Protein AF-A0A8J5XRZ4-F1 (afdb_monomer_lite)

InterPro domains:
  IPR000477 Reverse transcriptase domain [PF00078] (3-51)
  IPR043128 Reverse transcriptase/Diguanylate cyclase domain [G3DSA:3.30.70.270] (1-54)
  IPR043502 DNA/RNA polymerase superfamily [SSF56672] (2-52)
  IPR053134 RNA-directed DNA polymerase homolog [PTHR24559] (2-52)

pLDDT: mean 89.61, std 8.7, range [50.41, 97.81]

Foldseek 3Di:
DDPQVVVVVVCCVLCVVPPPPFWDDDRPDIHGDDPDPVRVVVRVVVVVCSVVPD

Organism: NCBI:txid47600

Secondary structure (DSSP, 8-state):
--HHHHHHHHHHHHHTTTBTTTEEEETTEEEE--SSHHHHHHHHHHHHHHHTT-

Sequence (54 aa):
MNALVAFMDLMNRMFLPYLDQFVVVFIDDILIYSRSEAEHDKHLRTILQVLHGK

Structure (mmCIF, N/CA/C/O backbone):
data_AF-A0A8J5XRZ4-F1
#
_entry.id   AF-A0A8J5XRZ4-F1
#
loop_
_atom_site.group_PDB
_atom_site.id
_atom_site.type_symbol
_atom_site.label_atom_id
_atom_site.label_alt_id
_atom_site.label_comp_id
_atom_site.label_asym_id
_atom_site.label_entity_id
_atom_site.label_seq_id
_atom_site.pdbx_PDB_ins_code
_atom_site.Cartn_x
_atom_site.Cartn_y
_atom_site.Cartn_z
_atom_site.occupancy
_atom_site.B_iso_or_equiv
_atom_site.auth_seq_id
_atom_site.auth_comp_id
_atom_site.auth_asym_id
_atom_site.auth_atom_id
_atom_site.pdbx_PDB_model_num
ATOM 1 N N . MET A 1 1 ? 17.596 0.141 -20.190 1.00 56.53 1 MET A N 1
ATOM 2 C CA . MET A 1 1 ? 16.632 0.406 -19.103 1.00 56.53 1 MET A CA 1
ATOM 3 C C . MET A 1 1 ? 16.718 -0.762 -18.139 1.00 56.53 1 MET A C 1
ATOM 5 O O . MET A 1 1 ? 16.655 -1.893 -18.602 1.00 56.53 1 MET A O 1
ATOM 9 N N . ASN A 1 2 ? 16.939 -0.516 -16.850 1.00 83.50 2 ASN A N 1
ATOM 10 C CA . ASN A 1 2 ? 17.025 -1.595 -15.865 1.00 83.50 2 ASN A CA 1
ATOM 11 C C . ASN A 1 2 ? 15.606 -2.036 -15.491 1.00 83.50 2 ASN A C 1
ATOM 13 O O . ASN A 1 2 ? 14.766 -1.178 -15.222 1.00 83.50 2 ASN A O 1
ATOM 17 N N . ALA A 1 3 ? 15.341 -3.345 -15.460 1.00 86.06 3 ALA A N 1
ATOM 18 C CA . ALA A 1 3 ? 14.014 -3.884 -15.149 1.00 86.06 3 ALA A CA 1
ATOM 19 C C . ALA A 1 3 ? 13.492 -3.389 -13.787 1.00 86.06 3 ALA A C 1
ATOM 21 O O . ALA A 1 3 ? 12.356 -2.939 -13.695 1.00 86.06 3 ALA A O 1
ATOM 22 N N . LEU A 1 4 ? 14.364 -3.346 -12.774 1.00 84.69 4 LEU A N 1
ATOM 23 C CA . LEU A 1 4 ? 14.059 -2.813 -11.441 1.00 84.69 4 LEU A CA 1
ATOM 24 C C . LEU A 1 4 ? 13.662 -1.332 -11.460 1.00 84.69 4 LEU A C 1
ATOM 26 O O . LEU A 1 4 ? 12.757 -0.927 -10.746 1.00 84.69 4 LEU A O 1
ATOM 30 N N . VAL A 1 5 ? 14.310 -0.513 -12.294 1.00 86.50 5 VAL A N 1
ATOM 31 C CA . VAL A 1 5 ? 13.994 0.924 -12.388 1.00 86.50 5 VAL A CA 1
ATOM 32 C C . VAL A 1 5 ? 12.617 1.131 -13.014 1.00 86.50 5 VAL A C 1
ATOM 34 O O . VAL A 1 5 ? 11.850 1.962 -12.541 1.00 86.50 5 VAL A O 1
ATOM 37 N N . ALA A 1 6 ? 12.284 0.347 -14.042 1.00 88.06 6 ALA A N 1
ATOM 38 C CA . ALA A 1 6 ? 10.961 0.388 -14.655 1.00 88.06 6 ALA A CA 1
ATOM 39 C C . ALA A 1 6 ? 9.869 -0.142 -13.716 1.00 88.06 6 ALA A C 1
ATOM 41 O O . ALA A 1 6 ? 8.779 0.420 -13.671 1.00 88.06 6 ALA A O 1
ATOM 42 N N . PHE A 1 7 ? 10.174 -1.185 -12.940 1.00 86.06 7 PHE A N 1
ATOM 43 C CA . PHE A 1 7 ? 9.261 -1.724 -11.939 1.00 86.06 7 PHE A CA 1
ATOM 44 C C . PHE A 1 7 ? 8.991 -0.710 -10.823 1.00 86.06 7 PHE A C 1
ATOM 46 O O . PHE A 1 7 ? 7.836 -0.412 -10.539 1.00 86.06 7 PHE A O 1
ATOM 53 N N . MET A 1 8 ? 10.037 -0.096 -10.263 1.00 88.69 8 MET A N 1
ATOM 54 C CA . MET A 1 8 ? 9.885 0.934 -9.232 1.00 88.69 8 MET A CA 1
ATOM 55 C C . MET A 1 8 ? 9.085 2.149 -9.727 1.00 88.69 8 MET A C 1
ATOM 57 O O . MET A 1 8 ? 8.220 2.632 -9.002 1.00 88.69 8 MET A O 1
ATOM 61 N N . ASP A 1 9 ? 9.319 2.633 -10.953 1.00 88.94 9 ASP A N 1
ATOM 62 C CA . ASP A 1 9 ? 8.538 3.745 -11.527 1.00 88.94 9 ASP A CA 1
ATOM 63 C C . ASP A 1 9 ? 7.059 3.369 -11.726 1.00 88.94 9 ASP A C 1
ATOM 65 O O . ASP A 1 9 ? 6.168 4.147 -11.382 1.00 88.94 9 ASP A O 1
ATOM 69 N N . LEU A 1 10 ? 6.777 2.156 -12.212 1.00 89.75 10 LEU A N 1
ATOM 70 C CA . LEU A 1 10 ? 5.408 1.658 -12.359 1.00 89.75 10 LEU A CA 1
ATOM 71 C C . LEU A 1 10 ? 4.690 1.573 -11.007 1.00 89.75 10 LEU A C 1
ATOM 73 O O . LEU A 1 10 ? 3.580 2.085 -10.861 1.00 89.75 10 LEU A O 1
ATOM 77 N N . MET A 1 11 ? 5.339 0.964 -10.016 1.00 89.50 11 MET A N 1
ATOM 78 C CA . MET A 1 11 ? 4.783 0.782 -8.678 1.00 89.50 11 MET A CA 1
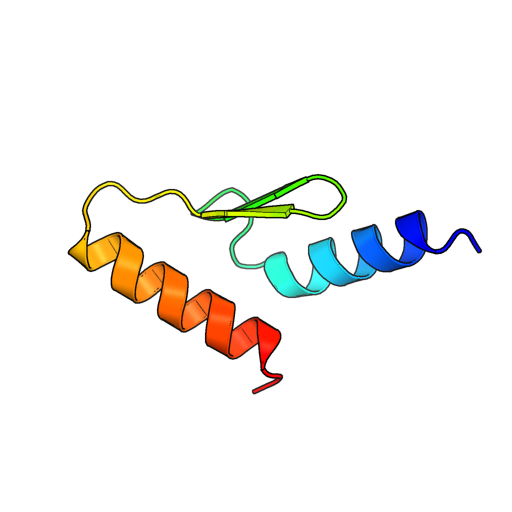ATOM 79 C C . MET A 1 11 ? 4.537 2.127 -7.993 1.00 89.50 11 MET A C 1
ATOM 81 O O . MET A 1 11 ? 3.457 2.348 -7.449 1.00 89.50 11 MET A O 1
ATOM 85 N N . ASN A 1 12 ? 5.481 3.066 -8.099 1.00 87.75 12 ASN A N 1
ATOM 86 C CA . ASN A 1 12 ? 5.300 4.415 -7.571 1.00 87.75 12 ASN A CA 1
ATOM 87 C C . ASN A 1 12 ? 4.089 5.113 -8.192 1.00 87.75 12 ASN A C 1
ATOM 89 O O . ASN A 1 12 ? 3.342 5.762 -7.471 1.00 87.75 12 ASN A O 1
ATOM 93 N N . ARG A 1 13 ? 3.845 4.963 -9.499 1.00 89.81 13 ARG A N 1
ATOM 94 C CA . ARG A 1 13 ? 2.678 5.571 -10.163 1.00 89.81 13 ARG A CA 1
ATOM 95 C C . ARG A 1 13 ? 1.361 4.902 -9.778 1.00 89.81 13 ARG A C 1
ATOM 97 O O . ARG A 1 13 ? 0.388 5.608 -9.529 1.00 89.81 13 ARG A O 1
ATOM 104 N N . MET A 1 14 ? 1.321 3.569 -9.728 1.00 90.62 14 MET A N 1
ATOM 105 C CA . MET A 1 14 ? 0.112 2.816 -9.367 1.00 90.62 14 MET A CA 1
ATOM 106 C C . MET A 1 14 ? -0.301 3.059 -7.914 1.00 90.62 14 MET A C 1
ATOM 108 O O . MET A 1 14 ? -1.489 3.189 -7.624 1.00 90.62 14 MET A O 1
ATOM 112 N N . PHE A 1 15 ? 0.675 3.149 -7.007 1.00 91.31 15 PHE A N 1
ATOM 113 C CA . PHE A 1 15 ? 0.427 3.297 -5.576 1.00 91.31 15 PHE A CA 1
ATOM 114 C C . PHE A 1 15 ? 0.498 4.734 -5.069 1.00 91.31 15 PHE A C 1
ATOM 116 O O . PHE A 1 15 ? 0.169 4.951 -3.907 1.00 91.31 15 PHE A O 1
ATOM 123 N N . LEU A 1 16 ? 0.837 5.716 -5.915 1.00 91.12 16 LEU A N 1
ATOM 124 C CA . LEU A 1 16 ? 0.927 7.135 -5.545 1.00 91.12 16 LEU A CA 1
ATOM 125 C C . LEU A 1 16 ? -0.247 7.638 -4.684 1.00 91.12 16 LEU A C 1
ATOM 127 O O . LEU A 1 16 ? 0.016 8.343 -3.713 1.00 91.12 16 LEU A O 1
ATOM 131 N N . PRO A 1 17 ? -1.520 7.276 -4.961 1.00 91.94 17 PRO A N 1
ATOM 132 C CA . PRO A 1 17 ? -2.645 7.742 -4.148 1.00 91.94 17 PRO A CA 1
ATOM 133 C C . PRO A 1 17 ? -2.679 7.178 -2.719 1.00 91.94 17 PRO A C 1
ATOM 135 O O . PRO A 1 17 ? -3.425 7.690 -1.889 1.00 91.94 17 PRO A O 1
ATOM 138 N N . TYR A 1 18 ? -1.920 6.115 -2.449 1.00 92.56 18 TYR A N 1
ATOM 139 C CA . TYR A 1 18 ? -1.951 5.324 -1.215 1.00 92.56 18 TYR A CA 1
ATOM 140 C C . TYR A 1 18 ? -0.614 5.334 -0.457 1.00 92.56 18 TYR A C 1
ATOM 142 O O . TYR A 1 18 ? -0.573 4.954 0.721 1.00 92.56 18 TYR A O 1
ATOM 150 N N . LEU A 1 19 ? 0.465 5.770 -1.121 1.00 89.44 19 LEU A N 1
ATOM 151 C CA . LEU A 1 19 ? 1.768 6.011 -0.506 1.00 89.44 19 LEU A CA 1
ATOM 152 C C . LEU A 1 19 ? 1.626 7.002 0.656 1.00 89.44 19 LEU A C 1
ATOM 154 O O . LEU A 1 19 ? 0.844 7.951 0.589 1.00 89.44 19 LEU A O 1
ATOM 158 N N . ASP A 1 20 ? 2.341 6.724 1.746 1.00 85.00 20 ASP A N 1
ATOM 159 C CA . ASP A 1 20 ? 2.330 7.479 3.010 1.00 85.00 20 ASP A CA 1
ATOM 160 C C . ASP A 1 20 ? 0.966 7.557 3.737 1.00 85.00 20 ASP A C 1
ATOM 162 O O . ASP A 1 20 ? 0.867 8.153 4.813 1.00 85.00 20 ASP A O 1
ATOM 166 N N . GLN A 1 21 ? -0.088 6.914 3.211 1.00 90.69 21 GLN A N 1
ATOM 167 C CA . GLN A 1 21 ? -1.390 6.785 3.884 1.00 90.69 21 GLN A CA 1
ATOM 168 C C . GLN A 1 21 ? -1.567 5.439 4.579 1.00 90.69 21 GLN A C 1
ATOM 170 O O . GLN A 1 21 ? -1.892 5.401 5.767 1.00 90.69 21 GLN A O 1
ATOM 175 N N . PHE A 1 22 ? -1.366 4.349 3.835 1.00 94.06 22 PHE A N 1
ATOM 176 C CA . PHE A 1 22 ? -1.435 2.973 4.341 1.00 94.06 22 PHE A CA 1
ATOM 177 C C . PHE A 1 22 ? -0.565 1.984 3.549 1.00 94.06 22 PHE A C 1
ATOM 179 O O . PHE A 1 22 ? -0.606 0.786 3.831 1.00 94.06 22 PHE A O 1
ATOM 186 N N . VAL A 1 23 ? 0.226 2.463 2.579 1.00 94.25 23 VAL A N 1
ATOM 187 C CA . VAL A 1 23 ? 1.089 1.643 1.717 1.00 94.25 23 VAL A CA 1
ATOM 188 C C . VAL A 1 23 ? 2.527 2.138 1.759 1.00 94.25 23 VAL A C 1
ATOM 190 O O . VAL A 1 23 ? 2.778 3.340 1.688 1.00 94.25 23 VAL A O 1
ATOM 193 N N . VAL A 1 24 ? 3.468 1.196 1.789 1.00 92.69 24 VAL A N 1
ATOM 194 C CA . VAL A 1 24 ? 4.886 1.438 1.511 1.00 92.69 24 VAL A CA 1
ATOM 195 C C . VAL A 1 24 ? 5.366 0.414 0.486 1.00 92.69 24 VAL A C 1
ATOM 197 O O . VAL A 1 24 ? 5.107 -0.776 0.639 1.00 92.69 24 VAL A O 1
ATOM 200 N N . VAL A 1 25 ? 6.054 0.861 -0.563 1.00 89.75 25 VAL A N 1
ATOM 201 C CA . VAL A 1 25 ? 6.614 -0.018 -1.601 1.00 89.75 25 VAL A CA 1
ATOM 202 C C . VAL A 1 25 ? 8.126 -0.105 -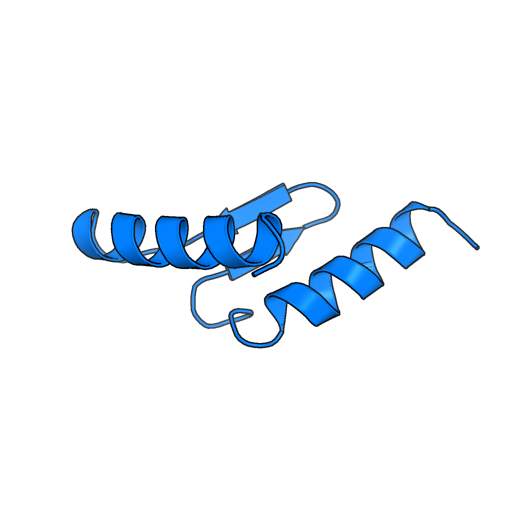1.417 1.00 89.75 25 VAL A C 1
ATOM 204 O O . VAL A 1 25 ? 8.801 0.923 -1.379 1.00 89.75 25 VAL A O 1
ATOM 207 N N . PHE A 1 26 ? 8.664 -1.321 -1.336 1.00 84.69 26 PHE A N 1
ATOM 208 C CA . PHE A 1 26 ? 10.100 -1.573 -1.232 1.00 84.69 26 PHE A CA 1
ATOM 209 C C . PHE A 1 26 ? 10.534 -2.634 -2.230 1.00 84.69 26 PHE A C 1
ATOM 211 O O . PHE A 1 26 ? 10.250 -3.806 -2.028 1.00 84.69 26 PHE A O 1
ATOM 218 N N . ILE A 1 27 ? 11.296 -2.223 -3.246 1.00 84.12 27 ILE A N 1
ATOM 219 C CA . ILE A 1 27 ? 11.870 -3.093 -4.284 1.00 84.12 27 ILE A CA 1
ATOM 220 C C . ILE A 1 27 ? 10.803 -4.004 -4.910 1.00 84.12 27 ILE A C 1
ATOM 222 O O . ILE A 1 27 ? 10.159 -3.577 -5.863 1.00 84.12 27 ILE A O 1
ATOM 226 N N . ASP A 1 28 ? 10.609 -5.204 -4.364 1.00 83.50 28 ASP A N 1
ATOM 227 C CA . ASP A 1 28 ? 9.697 -6.234 -4.861 1.00 83.50 28 ASP A CA 1
ATOM 228 C C . ASP A 1 28 ? 8.434 -6.408 -3.987 1.00 83.50 28 ASP A C 1
ATOM 230 O O . ASP A 1 28 ? 7.476 -7.047 -4.419 1.00 83.50 28 ASP A O 1
ATOM 234 N N . ASP A 1 29 ? 8.391 -5.810 -2.791 1.00 87.00 29 ASP A N 1
ATOM 235 C CA . ASP A 1 29 ? 7.327 -5.995 -1.802 1.00 87.00 29 ASP A CA 1
ATOM 236 C C . ASP A 1 29 ? 6.457 -4.741 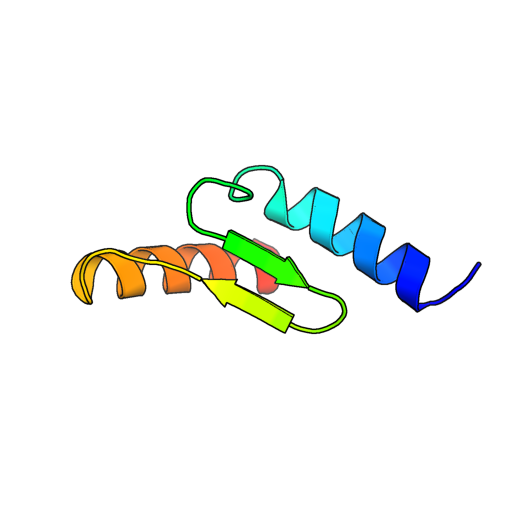-1.609 1.00 87.00 29 ASP A C 1
ATOM 238 O O . ASP A 1 29 ? 6.921 -3.596 -1.654 1.00 87.00 29 ASP A O 1
ATOM 242 N N . ILE A 1 30 ? 5.172 -4.970 -1.321 1.00 90.62 30 ILE A N 1
ATOM 243 C CA . ILE A 1 30 ? 4.216 -3.943 -0.892 1.00 90.62 30 ILE A CA 1
ATOM 244 C C . ILE A 1 30 ? 3.851 -4.216 0.567 1.00 90.62 30 ILE A C 1
ATOM 246 O O . ILE A 1 30 ? 3.245 -5.237 0.888 1.00 90.62 30 ILE A O 1
ATOM 250 N N . LEU A 1 31 ? 4.168 -3.275 1.448 1.00 93.50 31 LEU A N 1
ATOM 251 C CA . LEU A 1 31 ? 3.738 -3.291 2.838 1.00 93.50 31 LEU A CA 1
ATOM 252 C C . LEU A 1 31 ? 2.444 -2.490 2.993 1.00 93.50 31 LEU A C 1
ATOM 254 O O . LEU A 1 31 ? 2.362 -1.345 2.554 1.00 93.50 31 LEU A O 1
ATOM 258 N N . ILE A 1 32 ? 1.453 -3.072 3.669 1.00 95.12 32 ILE A N 1
ATOM 259 C CA . ILE A 1 32 ? 0.174 -2.422 3.972 1.00 95.12 32 ILE A CA 1
ATOM 260 C C . ILE A 1 32 ? 0.029 -2.322 5.488 1.00 95.12 32 ILE A C 1
ATOM 262 O O . ILE A 1 32 ? -0.007 -3.344 6.172 1.00 95.12 32 ILE A O 1
ATOM 266 N N . TYR A 1 33 ? -0.080 -1.106 6.023 1.00 94.31 33 TYR A N 1
ATOM 267 C CA . TYR A 1 33 ? -0.256 -0.876 7.459 1.00 94.31 33 TYR A CA 1
ATOM 268 C C . TYR A 1 33 ? -1.689 -0.472 7.790 1.00 94.31 33 TYR A C 1
ATOM 270 O O . TYR A 1 33 ? -2.407 0.122 6.989 1.00 94.31 33 TYR A O 1
ATOM 278 N N . SER A 1 34 ? -2.175 -0.864 8.964 1.00 96.75 34 SER A N 1
ATOM 279 C CA . SER A 1 34 ? -3.557 -0.621 9.400 1.00 96.75 34 SER A CA 1
ATOM 280 C C . SER A 1 34 ? -3.629 -0.635 10.923 1.00 96.75 34 SER A C 1
ATOM 282 O O . SER A 1 34 ? -2.836 -1.324 11.561 1.00 96.75 34 SER A O 1
ATOM 284 N N . ARG A 1 35 ? -4.561 0.115 11.524 1.00 96.12 35 ARG A N 1
ATOM 285 C CA . ARG A 1 35 ? -4.704 0.172 12.993 1.00 96.12 35 ARG A CA 1
ATOM 286 C C . ARG A 1 35 ? -5.604 -0.928 13.545 1.00 96.12 35 ARG A C 1
ATOM 288 O O . ARG A 1 35 ? -5.582 -1.193 14.742 1.00 96.12 35 ARG A O 1
ATOM 295 N N . SER A 1 36 ? -6.418 -1.540 12.690 1.00 97.81 36 SER A N 1
ATOM 296 C CA . SER A 1 36 ? -7.315 -2.640 13.041 1.00 97.81 36 SER A CA 1
ATOM 297 C C . SER A 1 36 ? -7.445 -3.622 11.883 1.00 97.81 36 SER A C 1
ATOM 299 O O . SER A 1 36 ? -7.208 -3.262 10.731 1.00 97.81 36 SER A O 1
ATOM 301 N N . GLU A 1 37 ? -7.880 -4.842 12.182 1.00 97.38 37 GLU A N 1
ATOM 302 C CA . GLU A 1 37 ? -8.131 -5.885 11.183 1.00 97.38 37 GLU A CA 1
ATOM 303 C C . GLU A 1 37 ? -9.218 -5.469 10.177 1.00 97.38 37 GLU A C 1
ATOM 305 O O . GLU A 1 37 ? -9.030 -5.586 8.972 1.00 97.38 37 GLU A O 1
ATOM 310 N N . ALA A 1 38 ? -10.307 -4.848 10.644 1.00 97.44 38 ALA A N 1
ATOM 311 C CA . ALA A 1 38 ? -11.382 -4.368 9.770 1.00 97.44 38 ALA A CA 1
ATOM 312 C C . ALA A 1 38 ? -10.940 -3.236 8.819 1.00 97.44 38 ALA A C 1
ATOM 314 O O . ALA A 1 38 ? -11.481 -3.081 7.722 1.00 97.44 38 ALA A O 1
ATOM 315 N N . GLU A 1 39 ? -9.985 -2.406 9.243 1.00 97.50 39 GLU A N 1
ATOM 316 C CA . GLU A 1 39 ? -9.338 -1.415 8.379 1.00 97.50 39 GLU A CA 1
ATOM 317 C C . GLU A 1 39 ? -8.379 -2.098 7.395 1.00 97.50 39 GLU A C 1
ATOM 319 O O . GLU A 1 39 ? -8.378 -1.764 6.210 1.00 97.50 39 GLU A O 1
ATOM 324 N N . HIS A 1 40 ? -7.643 -3.109 7.860 1.00 96.88 40 HIS A N 1
ATOM 325 C CA . HIS A 1 40 ? -6.738 -3.896 7.031 1.00 96.88 40 HIS A CA 1
ATOM 326 C C . HIS A 1 40 ? -7.464 -4.604 5.888 1.00 96.88 40 HIS A C 1
ATOM 328 O O . HIS A 1 40 ? -7.031 -4.507 4.743 1.00 96.88 40 HIS A O 1
ATOM 334 N N . ASP A 1 41 ? -8.627 -5.200 6.151 1.00 97.69 41 ASP A N 1
ATOM 335 C CA . ASP A 1 41 ? -9.476 -5.810 5.124 1.00 97.69 41 ASP A CA 1
ATOM 336 C C . ASP A 1 41 ? -9.867 -4.823 4.019 1.00 97.69 41 ASP A C 1
ATOM 338 O O . ASP A 1 41 ? -9.910 -5.174 2.836 1.00 97.69 41 ASP A O 1
ATOM 342 N N . LYS A 1 42 ? -10.163 -3.570 4.386 1.00 96.75 42 LYS A N 1
ATOM 343 C CA . LYS A 1 42 ? -10.502 -2.520 3.417 1.00 96.75 42 LYS A CA 1
ATOM 344 C C . LYS A 1 42 ? -9.281 -2.125 2.596 1.00 96.75 42 LYS A C 1
ATOM 346 O O . LYS A 1 42 ? -9.385 -2.056 1.374 1.00 96.75 42 LYS A O 1
ATOM 351 N N . HIS A 1 43 ? -8.136 -1.906 3.240 1.00 96.69 43 HIS A N 1
ATOM 352 C CA . HIS A 1 43 ? -6.890 -1.576 2.550 1.00 96.69 43 HIS A CA 1
ATOM 353 C C . HIS A 1 43 ? -6.451 -2.692 1.596 1.00 96.69 43 HIS A C 1
ATOM 355 O O . HIS A 1 43 ? -6.138 -2.412 0.440 1.00 96.69 43 HIS A O 1
ATOM 361 N N . LEU A 1 44 ? -6.524 -3.954 2.026 1.00 95.94 44 LEU A N 1
ATOM 362 C CA . LEU A 1 44 ? -6.231 -5.113 1.183 1.00 95.94 44 LEU A CA 1
ATOM 363 C C . LEU A 1 44 ? -7.136 -5.155 -0.049 1.00 95.94 44 LEU A C 1
ATOM 365 O O . LEU A 1 44 ? -6.642 -5.307 -1.164 1.00 95.94 44 LEU A O 1
ATOM 369 N N . ARG A 1 45 ? -8.451 -4.968 0.118 1.00 95.88 45 ARG A N 1
ATOM 370 C CA . ARG A 1 45 ? -9.392 -4.932 -1.015 1.00 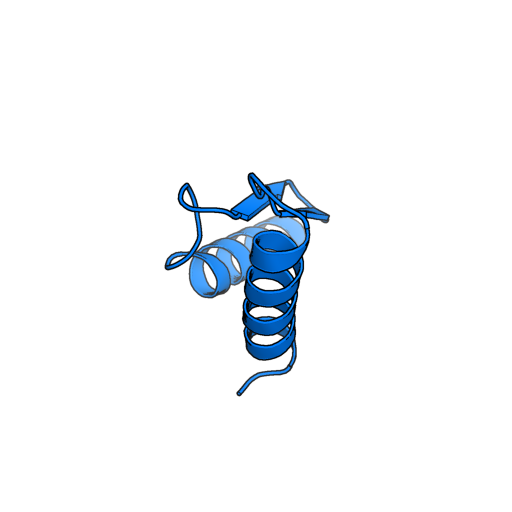95.88 45 ARG A CA 1
ATOM 371 C C . ARG A 1 45 ? -9.044 -3.832 -2.014 1.00 95.88 45 ARG A C 1
ATOM 373 O O . ARG A 1 45 ? -9.071 -4.098 -3.212 1.00 95.88 45 ARG A O 1
ATOM 380 N N . THR A 1 46 ? -8.700 -2.637 -1.539 1.00 94.56 46 THR A N 1
ATOM 381 C CA . THR A 1 46 ? -8.279 -1.519 -2.396 1.00 94.56 46 THR A CA 1
ATOM 382 C C . THR A 1 46 ? -7.021 -1.874 -3.190 1.00 94.56 46 THR A C 1
ATOM 384 O O . THR A 1 46 ? -7.001 -1.719 -4.407 1.00 94.56 46 THR A O 1
ATOM 387 N N . ILE A 1 47 ? -5.988 -2.414 -2.538 1.00 93.12 47 ILE A N 1
ATOM 388 C CA . ILE A 1 47 ? -4.719 -2.746 -3.205 1.00 93.12 47 ILE A CA 1
ATOM 389 C C . ILE A 1 47 ? -4.873 -3.896 -4.194 1.00 93.12 47 ILE A C 1
ATOM 391 O O . ILE A 1 47 ? -4.363 -3.819 -5.310 1.00 93.12 47 ILE A O 1
ATOM 395 N N . LEU A 1 48 ? -5.639 -4.925 -3.839 1.00 93.44 48 LEU A N 1
ATOM 396 C CA . LEU A 1 48 ? -5.947 -6.016 -4.759 1.00 93.44 48 LEU A CA 1
ATOM 397 C C . LEU A 1 48 ? -6.716 -5.523 -5.993 1.00 93.44 48 LEU A C 1
ATOM 399 O O . LEU A 1 48 ? -6.473 -6.021 -7.087 1.00 93.44 48 LEU A O 1
ATOM 403 N N . GLN A 1 49 ? -7.603 -4.531 -5.852 1.00 93.06 49 GLN A N 1
ATOM 404 C CA . GLN A 1 49 ? -8.293 -3.919 -6.996 1.00 93.06 49 GLN A CA 1
ATOM 405 C C . GLN A 1 49 ? -7.334 -3.161 -7.919 1.00 93.06 49 GLN A C 1
ATOM 407 O O . GLN A 1 49 ? -7.423 -3.325 -9.134 1.00 93.06 49 GLN A O 1
ATOM 412 N N . VAL A 1 50 ? -6.400 -2.394 -7.350 1.00 90.50 50 VAL A N 1
ATOM 413 C CA . VAL A 1 50 ? -5.356 -1.679 -8.104 1.00 90.50 50 VAL A CA 1
ATOM 414 C C . VAL A 1 50 ? -4.474 -2.664 -8.879 1.00 90.50 50 VAL A C 1
ATOM 416 O O . VAL A 1 50 ? -4.210 -2.459 -10.061 1.00 90.50 50 VAL A O 1
ATOM 419 N N . LEU A 1 51 ? -4.068 -3.770 -8.245 1.00 89.75 51 LEU A N 1
ATOM 420 C CA . LEU A 1 51 ? -3.241 -4.809 -8.870 1.00 89.75 51 LEU A CA 1
ATOM 421 C C . LEU A 1 51 ? -3.971 -5.593 -9.970 1.00 89.75 51 LEU A C 1
ATOM 423 O O . LEU A 1 51 ? -3.346 -6.010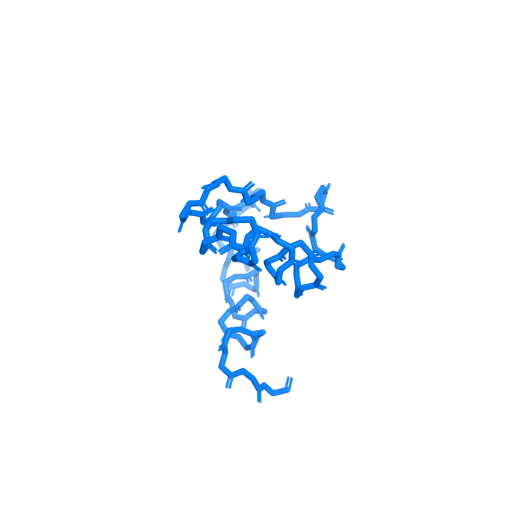 -10.940 1.00 89.75 51 LEU A O 1
ATOM 427 N N . HIS A 1 52 ? -5.284 -5.792 -9.843 1.00 89.19 52 HIS A N 1
ATOM 428 C CA . HIS A 1 52 ? -6.089 -6.473 -10.862 1.00 89.19 52 HIS A CA 1
ATOM 429 C C . HIS A 1 52 ? -6.390 -5.610 -12.099 1.00 89.19 52 HIS A C 1
ATOM 431 O O . HIS A 1 52 ? -6.930 -6.141 -13.068 1.00 89.19 52 HIS A O 1
ATOM 437 N N . GLY A 1 53 ? -6.058 -4.312 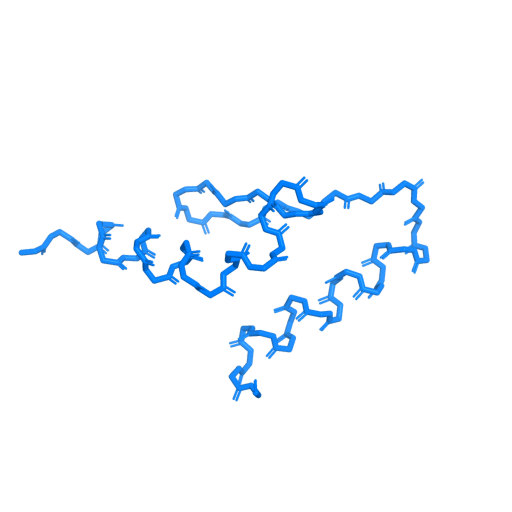-12.092 1.00 69.94 53 GLY A N 1
ATOM 438 C CA . GLY A 1 53 ? -6.287 -3.423 -13.233 1.00 69.94 53 GLY A CA 1
ATOM 439 C C . GLY A 1 53 ? -7.768 -3.129 -13.479 1.00 69.94 53 GLY A C 1
ATOM 440 O O . GLY A 1 53 ? -8.263 -3.340 -14.587 1.00 69.94 53 GLY A O 1
ATOM 441 N N . LYS A 1 54 ? -8.480 -2.675 -12.444 1.00 50.41 54 LYS A N 1
ATOM 442 C CA . LYS A 1 54 ? -9.782 -2.014 -12.611 1.00 50.41 54 LYS A CA 1
ATOM 443 C C . LYS A 1 54 ? -9.637 -0.504 -12.696 1.00 50.41 54 LYS A C 1
ATOM 445 O O . LYS A 1 54 ? -8.818 0.040 -11.926 1.00 50.41 54 LYS A O 1
#

Radius of gyration: 11.85 Å; chains: 1; bounding box: 28×14×32 Å